Protein AF-A0A1J5SGR9-F1 (afdb_monomer)

Organism: NCBI:txid410659

Secondary structure (DSSP, 8-state):
-HHHHHHHHTSSS-HHHHHHHHHHHHTHHHHHHHHHH---THHHHHHHHHHHHHHHHTTT---HHHHHHHHHHHHTT--GGGT-TT--

InterPro domains:
  IPR002560 Transposase IS204/IS1001/IS1096/IS1165, DDE domain [PF01610] (2-69)

Mean predicted aligned error: 10.42 Å

Structure (mmCIF, N/CA/C/O backbone):
data_AF-A0A1J5SGR9-F1
#
_entry.id   AF-A0A1J5SGR9-F1
#
loop_
_atom_site.group_PDB
_atom_site.id
_atom_site.type_symbol
_atom_site.label_atom_id
_atom_site.label_alt_id
_atom_site.label_comp_id
_atom_site.label_asym_id
_atom_site.label_entity_id
_atom_site.label_seq_id
_atom_site.pdbx_PDB_ins_code
_atom_site.Cartn_x
_atom_site.Cartn_y
_atom_site.Cartn_z
_atom_site.occupancy
_atom_site.B_iso_or_equiv
_atom_site.auth_seq_id
_atom_site.auth_comp_id
_atom_site.auth_asym_id
_atom_site.auth_atom_id
_atom_site.pdbx_PDB_model_num
ATOM 1 N N . MET A 1 1 ? 4.862 -3.740 -25.529 1.00 76.56 1 MET A N 1
ATOM 2 C CA . MET A 1 1 ? 5.331 -2.355 -25.261 1.00 76.56 1 MET A CA 1
ATOM 3 C C . MET A 1 1 ? 6.078 -2.233 -23.933 1.00 76.56 1 MET A C 1
ATOM 5 O O . MET A 1 1 ? 7.221 -1.794 -23.962 1.00 76.56 1 MET A O 1
ATOM 9 N N . LEU A 1 2 ? 5.498 -2.666 -22.805 1.00 82.25 2 LEU A N 1
ATOM 10 C CA . LEU A 1 2 ? 6.110 -2.552 -21.468 1.00 82.25 2 LEU A CA 1
ATOM 11 C C . LEU A 1 2 ? 7.481 -3.245 -21.340 1.00 82.25 2 LEU A C 1
ATOM 13 O O . LEU A 1 2 ? 8.424 -2.678 -20.801 1.00 82.25 2 LEU A O 1
ATOM 17 N N . THR A 1 3 ? 7.616 -4.446 -21.906 1.00 83.75 3 THR A N 1
ATOM 18 C CA . THR A 1 3 ? 8.873 -5.216 -21.931 1.00 83.75 3 THR A CA 1
ATOM 19 C C . THR A 1 3 ? 9.973 -4.512 -22.722 1.00 83.75 3 THR A C 1
ATOM 21 O O . THR A 1 3 ? 11.104 -4.410 -22.257 1.00 83.75 3 THR A O 1
ATOM 24 N N . ARG A 1 4 ? 9.636 -3.958 -23.892 1.00 87.50 4 ARG A N 1
ATOM 25 C CA . ARG A 1 4 ? 10.562 -3.182 -24.732 1.00 87.50 4 ARG A CA 1
ATOM 26 C C . ARG A 1 4 ? 11.037 -1.912 -24.022 1.00 87.50 4 ARG A C 1
ATOM 28 O O . ARG A 1 4 ? 12.223 -1.600 -24.061 1.00 87.50 4 ARG A O 1
ATOM 35 N N . TRP A 1 5 ? 10.129 -1.211 -23.345 1.00 89.25 5 TRP A N 1
ATOM 36 C CA . TRP A 1 5 ? 10.474 -0.053 -22.522 1.00 89.25 5 TRP A CA 1
ATOM 37 C C . TRP A 1 5 ? 11.387 -0.443 -21.352 1.00 89.25 5 TRP A C 1
ATOM 39 O O . TRP A 1 5 ? 12.441 0.165 -21.189 1.00 89.25 5 TRP A O 1
ATOM 49 N N . ALA A 1 6 ? 11.061 -1.512 -20.616 1.00 87.25 6 ALA A N 1
ATOM 50 C CA . ALA A 1 6 ? 11.877 -1.989 -19.500 1.00 87.25 6 ALA A CA 1
ATOM 51 C C . ALA A 1 6 ? 13.307 -2.345 -19.944 1.00 87.25 6 ALA A C 1
ATOM 53 O O . ALA A 1 6 ? 14.258 -1.999 -19.254 1.00 87.25 6 ALA A O 1
ATOM 54 N N . THR A 1 7 ? 13.484 -2.954 -21.122 1.00 88.25 7 THR A N 1
ATOM 55 C CA . THR A 1 7 ? 14.814 -3.231 -21.696 1.00 88.25 7 THR A CA 1
ATOM 56 C C . THR A 1 7 ? 15.569 -1.956 -22.084 1.00 88.25 7 THR A C 1
ATOM 58 O O . THR A 1 7 ? 16.777 -1.866 -21.870 1.00 88.25 7 THR A O 1
ATOM 61 N N . ASN A 1 8 ? 14.882 -0.947 -22.624 1.00 87.88 8 ASN A N 1
A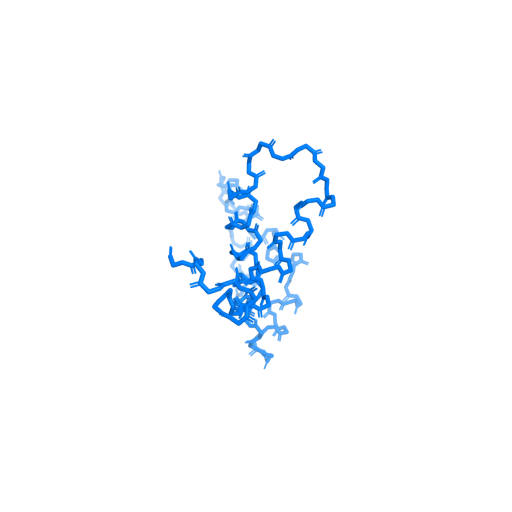TOM 62 C CA . ASN A 1 8 ? 15.508 0.324 -23.001 1.00 87.88 8 ASN A CA 1
ATOM 63 C C . ASN A 1 8 ? 15.948 1.141 -21.778 1.00 87.88 8 ASN A C 1
ATOM 65 O O . ASN A 1 8 ? 17.014 1.748 -21.804 1.00 87.88 8 ASN A O 1
ATOM 69 N N . VAL A 1 9 ? 15.173 1.102 -20.691 1.00 88.94 9 VAL A N 1
ATOM 70 C CA . VAL A 1 9 ? 15.458 1.792 -19.421 1.00 88.94 9 VAL A CA 1
ATOM 71 C C . VAL A 1 9 ? 16.661 1.203 -18.673 1.00 88.94 9 VAL A C 1
ATOM 73 O O . VAL A 1 9 ? 17.268 1.878 -17.847 1.00 88.94 9 VAL A O 1
ATOM 76 N N . MET A 1 10 ? 17.077 -0.022 -18.999 1.00 88.19 10 MET A N 1
ATOM 77 C CA . MET A 1 10 ? 18.291 -0.613 -18.426 1.00 88.19 10 MET A CA 1
ATOM 78 C C . MET A 1 10 ? 19.590 0.000 -18.971 1.00 88.19 10 MET A C 1
ATOM 80 O O . MET A 1 10 ? 20.640 -0.197 -18.361 1.00 88.19 10 MET A O 1
ATOM 84 N N . ARG A 1 11 ? 19.538 0.733 -20.095 1.00 86.06 11 ARG A N 1
ATOM 85 C CA . ARG A 1 11 ? 20.724 1.291 -20.772 1.00 86.06 11 ARG A CA 1
ATOM 86 C C . ARG A 1 11 ? 21.261 2.578 -20.116 1.00 86.06 11 ARG A C 1
ATOM 88 O O . ARG A 1 11 ? 22.472 2.663 -19.932 1.00 86.06 11 ARG A O 1
ATOM 95 N N . PRO A 1 12 ? 20.430 3.571 -19.737 1.00 88.06 12 PRO A N 1
ATOM 96 C CA . PRO A 1 12 ? 20.899 4.784 -19.063 1.00 88.06 12 PRO A CA 1
ATOM 97 C C . PRO A 1 12 ? 21.346 4.517 -17.620 1.00 88.06 12 PRO A C 1
ATOM 99 O O . PRO A 1 12 ? 20.862 3.595 -16.966 1.00 88.06 12 PRO A O 1
ATOM 102 N N . LYS A 1 13 ? 22.220 5.365 -17.068 1.00 84.25 13 LYS A N 1
ATOM 103 C CA . LYS A 1 13 ? 22.742 5.246 -15.690 1.00 84.25 13 LYS A CA 1
ATOM 104 C C . LYS A 1 13 ? 21.803 5.862 -14.636 1.00 84.25 13 LYS A C 1
ATOM 106 O O . LYS A 1 13 ? 22.247 6.534 -13.715 1.00 84.25 13 LYS A O 1
ATOM 111 N N . VAL A 1 14 ? 20.496 5.642 -14.788 1.00 90.38 14 VAL A N 1
ATOM 112 C CA . VAL A 1 14 ? 19.464 6.141 -13.867 1.00 90.38 14 VAL A CA 1
ATOM 113 C C . VAL A 1 14 ? 18.943 4.978 -13.028 1.00 90.38 14 VAL A C 1
ATOM 115 O O . VAL A 1 14 ? 17.964 4.320 -13.379 1.00 90.38 14 VAL A O 1
ATOM 118 N N . GLU A 1 15 ? 19.625 4.698 -11.919 1.00 88.12 15 GLU A N 1
ATOM 119 C CA . GLU A 1 15 ? 19.296 3.576 -11.026 1.00 88.12 15 GLU A CA 1
ATOM 120 C C . GLU A 1 15 ? 17.840 3.563 -10.521 1.00 88.12 15 GLU A C 1
ATOM 122 O O . GLU A 1 15 ? 17.232 2.487 -10.542 1.00 88.12 15 GLU A O 1
ATOM 127 N N . PRO A 1 16 ? 17.208 4.709 -10.181 1.00 91.50 16 PRO A N 1
ATOM 128 C CA . PRO A 1 16 ? 15.791 4.725 -9.811 1.00 91.50 16 PRO A CA 1
ATOM 129 C C . PRO A 1 16 ? 14.878 4.150 -10.903 1.00 91.50 16 PRO A C 1
ATOM 131 O O . PRO A 1 16 ? 13.975 3.364 -10.625 1.00 91.50 16 PRO A O 1
ATOM 134 N N . MET A 1 17 ? 15.145 4.473 -12.171 1.00 91.38 17 MET A N 1
ATOM 135 C CA . MET A 1 17 ? 14.351 3.976 -13.298 1.00 91.38 17 MET A CA 1
ATOM 136 C C . MET A 1 17 ? 14.600 2.486 -13.562 1.00 91.38 17 MET A C 1
ATOM 138 O O . MET A 1 17 ? 13.667 1.758 -13.907 1.00 91.38 17 MET A O 1
ATOM 142 N N . LYS A 1 18 ? 15.825 1.994 -13.340 1.00 92.12 18 LYS A N 1
ATOM 143 C CA . LYS A 1 18 ? 16.126 0.556 -13.430 1.00 92.12 18 LYS A CA 1
ATOM 144 C C . LYS A 1 18 ? 15.400 -0.251 -12.359 1.00 92.12 18 LYS A C 1
ATOM 146 O O . LYS A 1 18 ? 14.942 -1.355 -12.649 1.00 92.12 18 LYS A O 1
ATOM 151 N N . ALA A 1 19 ? 15.272 0.280 -11.143 1.00 91.75 19 ALA A N 1
ATOM 152 C CA . ALA A 1 19 ? 14.511 -0.367 -10.077 1.00 91.75 19 ALA A CA 1
ATOM 153 C C . ALA A 1 19 ? 13.034 -0.540 -10.472 1.00 91.75 19 ALA A C 1
ATOM 155 O O . ALA A 1 19 ? 12.490 -1.638 -10.356 1.00 91.75 19 ALA A O 1
ATOM 156 N N . VAL A 1 20 ? 12.422 0.500 -11.047 1.00 90.25 20 VAL A N 1
ATOM 157 C CA . VAL A 1 20 ? 11.047 0.441 -11.574 1.00 90.25 20 VAL A CA 1
ATOM 158 C C . VAL A 1 20 ? 10.929 -0.571 -12.719 1.00 90.25 20 VAL A C 1
ATOM 160 O O . VAL A 1 20 ? 10.010 -1.388 -12.732 1.00 90.25 20 VAL A O 1
ATOM 163 N N . ALA A 1 21 ? 11.884 -0.590 -13.654 1.00 90.62 21 ALA A N 1
ATOM 164 C CA . ALA A 1 21 ? 11.894 -1.562 -14.747 1.00 90.62 21 ALA A CA 1
ATOM 165 C C . ALA A 1 21 ? 12.002 -3.015 -14.244 1.00 90.62 21 ALA A C 1
ATOM 167 O O . ALA A 1 21 ? 11.337 -3.903 -14.779 1.00 90.62 21 ALA A O 1
ATOM 168 N N . LYS A 1 22 ? 12.800 -3.265 -13.197 1.00 90.81 22 LYS A N 1
ATOM 169 C CA . LYS A 1 22 ? 12.898 -4.581 -12.543 1.00 90.81 22 LYS A CA 1
ATOM 170 C C . LYS A 1 22 ? 11.590 -4.970 -11.850 1.00 90.81 22 LYS A C 1
ATOM 172 O O . LYS A 1 22 ? 11.134 -6.090 -12.058 1.00 90.81 22 LYS A O 1
ATOM 177 N N . LEU A 1 23 ? 10.968 -4.048 -11.111 1.00 91.56 23 LEU A N 1
ATOM 178 C CA . LEU A 1 23 ? 9.678 -4.261 -10.442 1.00 91.56 23 LEU A CA 1
ATOM 179 C C . LEU A 1 23 ? 8.577 -4.648 -11.441 1.00 91.56 23 LEU A C 1
ATOM 181 O O . LEU A 1 23 ? 7.815 -5.585 -11.213 1.00 91.56 23 LEU A O 1
ATOM 185 N N . ILE A 1 24 ? 8.520 -3.941 -12.570 1.00 90.19 24 ILE A N 1
ATOM 186 C CA 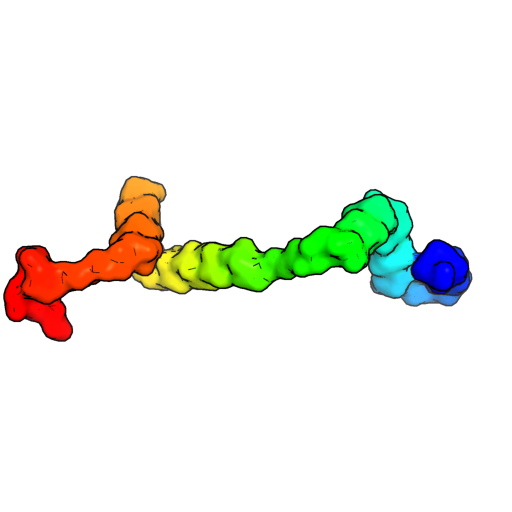. ILE A 1 24 ? 7.557 -4.208 -13.640 1.00 90.19 24 ILE A CA 1
ATOM 187 C C . ILE A 1 24 ? 7.804 -5.581 -14.271 1.00 90.19 24 ILE A C 1
ATOM 189 O O . ILE A 1 24 ? 6.850 -6.298 -14.558 1.00 90.19 24 ILE A O 1
ATOM 193 N N . ARG A 1 25 ? 9.069 -5.973 -14.480 1.00 88.00 25 ARG A N 1
ATOM 194 C CA . ARG A 1 25 ? 9.401 -7.304 -15.014 1.00 88.00 25 ARG A CA 1
ATOM 195 C C . ARG A 1 25 ? 9.039 -8.423 -14.037 1.00 88.00 25 ARG A C 1
ATOM 197 O O . ARG A 1 25 ? 8.575 -9.457 -14.501 1.00 88.00 25 ARG A O 1
ATOM 204 N N . SER A 1 26 ? 9.216 -8.226 -12.729 1.00 91.25 26 SER A N 1
ATOM 205 C CA . SER A 1 26 ? 8.894 -9.251 -11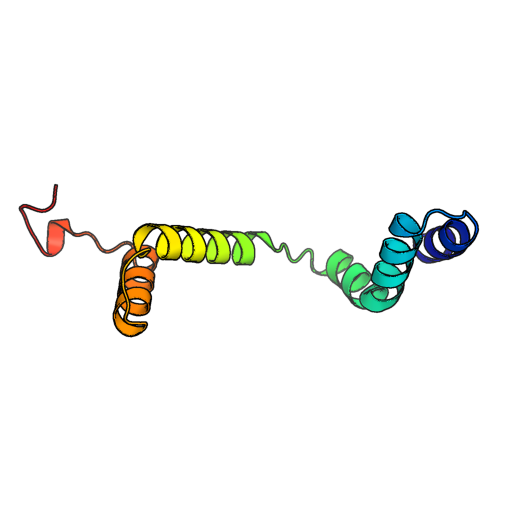.727 1.00 91.25 26 SER A CA 1
ATOM 206 C C . SER A 1 26 ? 7.394 -9.414 -11.463 1.00 91.25 26 SER A C 1
ATOM 208 O O . SER A 1 26 ? 6.983 -10.483 -11.033 1.00 91.25 26 SER A O 1
ATOM 210 N N . HIS A 1 27 ? 6.571 -8.399 -11.752 1.00 89.50 27 HIS A N 1
ATOM 211 C CA . HIS A 1 27 ? 5.115 -8.428 -11.526 1.00 89.50 27 HIS A CA 1
ATOM 212 C C . HIS A 1 27 ? 4.293 -8.320 -12.819 1.00 89.50 27 HIS A C 1
ATOM 214 O O . HIS A 1 27 ? 3.114 -7.960 -12.786 1.00 89.50 27 HIS A O 1
ATOM 220 N N . LEU A 1 28 ? 4.899 -8.616 -13.972 1.00 86.69 28 LEU A N 1
ATOM 221 C CA . LEU A 1 28 ? 4.274 -8.410 -15.279 1.00 86.69 28 LEU A CA 1
ATOM 222 C C . LEU A 1 28 ? 2.955 -9.184 -15.424 1.00 86.69 28 LEU A C 1
ATOM 224 O O . LEU A 1 28 ? 1.987 -8.647 -15.960 1.00 86.69 28 LEU A O 1
ATOM 228 N N . GLU A 1 29 ? 2.896 -10.407 -14.897 1.00 84.56 29 GLU A N 1
ATOM 229 C CA . GLU A 1 29 ? 1.687 -11.239 -14.904 1.00 84.56 29 GLU A CA 1
ATOM 230 C C . GLU A 1 29 ? 0.533 -10.581 -14.138 1.00 84.56 29 GLU A C 1
ATOM 232 O O . GLU A 1 29 ? -0.591 -10.524 -14.637 1.00 84.56 29 GLU A O 1
ATOM 237 N N . GLY A 1 30 ? 0.816 -9.994 -12.970 1.00 83.44 30 GLY A N 1
ATOM 238 C CA . GLY A 1 30 ? -0.176 -9.266 -12.176 1.00 83.44 30 GLY A CA 1
ATOM 239 C C . GLY A 1 30 ? -0.706 -8.018 -12.887 1.00 83.44 30 GLY A C 1
ATOM 240 O O . GLY A 1 30 ? -1.906 -7.749 -12.853 1.00 83.44 30 GLY A O 1
ATOM 241 N N . ILE A 1 31 ? 0.162 -7.289 -13.597 1.00 84.88 31 ILE A N 1
ATOM 242 C CA . ILE A 1 31 ? -0.216 -6.104 -14.388 1.00 84.88 31 ILE A CA 1
ATOM 243 C C . ILE A 1 31 ? -1.133 -6.497 -15.560 1.00 84.88 31 ILE A C 1
ATOM 245 O O . ILE A 1 31 ? -2.132 -5.826 -15.838 1.00 84.88 31 ILE A O 1
ATOM 249 N N . VAL A 1 32 ? -0.832 -7.606 -16.241 1.00 84.00 32 VAL A N 1
ATOM 250 C CA . VAL A 1 32 ? -1.672 -8.114 -17.337 1.00 84.00 32 VAL A CA 1
ATOM 251 C C . VAL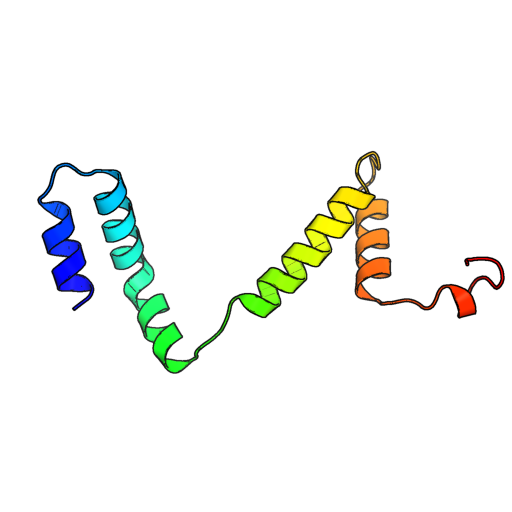 A 1 32 ? -3.021 -8.603 -16.802 1.00 84.00 32 VAL A C 1
ATOM 253 O O . VAL A 1 32 ? -4.060 -8.231 -17.348 1.00 84.00 32 VAL A O 1
ATOM 256 N N . ALA A 1 33 ? -3.031 -9.346 -15.692 1.00 82.75 33 ALA A N 1
ATOM 257 C CA . ALA A 1 33 ? -4.258 -9.814 -15.048 1.00 82.75 33 ALA A CA 1
ATOM 258 C C . ALA A 1 33 ? -5.156 -8.655 -14.572 1.00 82.75 33 ALA A C 1
ATOM 260 O O . ALA A 1 33 ? -6.381 -8.709 -14.717 1.00 82.75 33 ALA A O 1
ATOM 261 N N . TRP A 1 34 ? -4.560 -7.572 -14.064 1.00 80.94 34 TRP A N 1
ATOM 262 C CA . TRP A 1 34 ? -5.288 -6.360 -13.685 1.00 80.94 34 TRP A CA 1
ATOM 263 C C . TRP A 1 34 ? -6.024 -5.723 -14.867 1.00 80.94 34 TRP A C 1
ATOM 265 O O . TRP A 1 34 ? -7.147 -5.255 -14.704 1.00 80.94 34 TRP A O 1
ATOM 275 N N . THR A 1 35 ? -5.448 -5.768 -16.071 1.00 78.94 35 THR A N 1
ATOM 276 C CA . THR A 1 35 ? -6.077 -5.193 -17.274 1.00 78.94 35 THR A CA 1
ATOM 277 C C . THR A 1 35 ? -7.439 -5.835 -17.572 1.00 78.94 35 THR A C 1
ATOM 279 O O . THR A 1 35 ? -8.354 -5.161 -18.041 1.00 78.94 35 THR A O 1
ATOM 282 N N . GLN A 1 36 ? -7.595 -7.122 -17.250 1.00 79.75 36 GLN A N 1
ATOM 283 C CA . GLN A 1 36 ? -8.838 -7.869 -17.445 1.00 79.75 36 GLN A CA 1
ATOM 284 C C . GLN A 1 36 ? -9.800 -7.722 -16.264 1.00 79.75 36 GLN A C 1
ATOM 286 O O . GLN A 1 36 ? -10.997 -7.531 -16.458 1.00 79.75 36 GLN A O 1
ATOM 291 N N . ARG A 1 37 ? -9.285 -7.809 -15.031 1.00 78.88 37 ARG A N 1
ATOM 292 C CA . ARG A 1 37 ? -10.121 -7.824 -13.821 1.00 78.88 37 ARG A CA 1
ATOM 293 C C . ARG A 1 37 ? -10.477 -6.431 -13.301 1.00 78.88 37 ARG A C 1
ATOM 295 O O . ARG A 1 37 ? -11.402 -6.312 -12.506 1.00 78.88 37 ARG A O 1
ATOM 302 N N . ARG A 1 38 ? -9.722 -5.399 -13.700 1.00 75.50 38 ARG A N 1
ATOM 303 C CA . ARG A 1 38 ? -9.816 -4.002 -13.228 1.00 75.50 38 ARG A CA 1
ATOM 304 C C . ARG A 1 38 ? -9.968 -3.877 -11.707 1.00 75.50 38 ARG A C 1
ATOM 306 O O . ARG A 1 38 ? -10.623 -2.961 -11.219 1.00 75.50 38 ARG A O 1
ATOM 313 N N . GLN A 1 39 ? -9.374 -4.800 -10.949 1.00 74.00 39 GLN A N 1
ATOM 314 C CA . GLN A 1 39 ? -9.469 -4.787 -9.492 1.00 74.00 39 GLN A CA 1
ATOM 315 C C . GLN A 1 39 ? -8.734 -3.560 -8.964 1.00 74.00 39 GLN A C 1
ATOM 317 O O . GLN A 1 39 ? -7.530 -3.410 -9.156 1.00 74.00 39 GLN A O 1
ATOM 322 N N . THR A 1 40 ? -9.466 -2.649 -8.337 1.00 76.44 40 THR A N 1
ATOM 323 C CA . THR A 1 40 ? -8.888 -1.436 -7.770 1.00 76.44 40 THR A CA 1
ATOM 324 C C . THR A 1 40 ? -8.465 -1.698 -6.331 1.00 76.44 40 THR A C 1
ATOM 326 O O . THR A 1 40 ? -9.154 -2.381 -5.573 1.00 76.44 40 THR A O 1
ATOM 329 N N . ASN A 1 41 ? -7.348 -1.101 -5.921 1.00 82.06 41 ASN A N 1
ATOM 330 C CA . ASN A 1 41 ? -6.949 -1.094 -4.514 1.00 82.06 41 ASN A CA 1
ATOM 331 C C . ASN A 1 41 ? -7.824 -0.165 -3.657 1.00 82.06 41 ASN A C 1
ATOM 333 O O . ASN A 1 41 ? -7.639 -0.130 -2.449 1.00 82.06 41 ASN A O 1
ATOM 337 N N . GLY A 1 42 ? -8.804 0.542 -4.234 1.00 82.50 42 GLY A N 1
ATOM 338 C CA . GLY A 1 42 ? -9.595 1.557 -3.531 1.00 82.50 42 GLY A CA 1
ATOM 339 C C . GLY A 1 42 ? -10.337 1.031 -2.298 1.00 82.50 42 GLY A C 1
ATOM 340 O O . GLY A 1 42 ? -10.377 1.705 -1.273 1.00 82.50 42 GLY A O 1
ATOM 341 N N . PHE A 1 43 ? -10.864 -0.197 -2.342 1.00 80.38 43 PHE A N 1
ATOM 342 C CA . PHE A 1 43 ? -11.474 -0.813 -1.156 1.00 80.38 43 PHE A CA 1
ATOM 343 C C . PHE A 1 43 ? -10.437 -1.091 -0.057 1.00 80.38 43 PHE A C 1
ATOM 345 O O . PHE A 1 43 ? -10.658 -0.766 1.108 1.00 80.38 43 PHE A O 1
ATOM 352 N N . LEU A 1 44 ? -9.280 -1.647 -0.426 1.00 84.50 44 LEU A N 1
ATOM 353 C CA . LEU A 1 44 ? -8.187 -1.921 0.511 1.00 84.50 44 LEU A CA 1
ATOM 354 C C . LEU A 1 44 ? -7.593 -0.627 1.085 1.00 84.50 44 LEU A C 1
ATOM 356 O O . LEU A 1 44 ? -7.250 -0.579 2.263 1.00 84.50 44 LEU A O 1
ATOM 360 N N . GLU A 1 45 ? -7.519 0.436 0.287 1.00 87.38 45 GLU A N 1
ATOM 361 C CA . GLU A 1 45 ? -7.105 1.772 0.719 1.00 87.38 45 GLU A CA 1
ATOM 362 C C . GLU A 1 45 ? -8.113 2.395 1.684 1.00 87.38 45 GLU A C 1
ATOM 364 O O . GLU A 1 45 ? -7.701 2.953 2.699 1.00 87.38 45 GLU A O 1
ATOM 369 N N . ALA A 1 46 ? -9.418 2.243 1.438 1.00 84.81 46 ALA A N 1
ATOM 370 C CA . ALA A 1 46 ? -10.456 2.690 2.365 1.00 84.81 46 ALA A CA 1
ATOM 371 C C . ALA A 1 46 ? -10.346 1.972 3.723 1.00 84.81 46 ALA A C 1
ATOM 373 O O . ALA A 1 46 ? -10.395 2.614 4.776 1.00 84.81 46 ALA A O 1
ATOM 374 N N . VAL A 1 47 ? -10.118 0.654 3.712 1.00 85.75 47 VAL A N 1
ATOM 375 C CA . VAL A 1 47 ? -9.877 -0.136 4.932 1.00 85.75 47 VAL A CA 1
ATOM 376 C C . VAL A 1 47 ? -8.590 0.306 5.635 1.00 85.75 47 VAL A C 1
ATOM 378 O O . VAL A 1 47 ? -8.578 0.489 6.853 1.00 85.75 47 VAL A O 1
ATOM 381 N N . ASN A 1 48 ? -7.509 0.534 4.887 1.00 87.75 48 ASN A N 1
ATOM 382 C CA . ASN A 1 48 ? -6.248 1.016 5.447 1.00 87.75 48 ASN A CA 1
ATOM 383 C C . ASN A 1 48 ? -6.398 2.423 6.054 1.00 87.75 48 ASN A C 1
ATOM 385 O O . ASN A 1 48 ? -5.870 2.690 7.131 1.00 87.75 48 ASN A O 1
ATOM 389 N N . GLY A 1 49 ? -7.172 3.305 5.418 1.00 87.44 49 GLY A N 1
ATOM 390 C CA . GLY A 1 49 ? -7.511 4.628 5.940 1.00 87.44 49 GLY A CA 1
ATOM 391 C C . GLY A 1 49 ? -8.271 4.553 7.265 1.00 87.44 49 GLY A C 1
ATOM 392 O O . GLY A 1 49 ? -7.906 5.240 8.219 1.00 87.44 49 GLY A O 1
ATOM 393 N N . LEU A 1 50 ? -9.261 3.659 7.369 1.00 85.81 50 LEU A N 1
ATOM 394 C CA . LEU A 1 50 ? -9.992 3.409 8.616 1.00 85.81 50 LEU A CA 1
ATOM 395 C C . LEU A 1 50 ? -9.064 2.907 9.731 1.00 85.81 50 LEU A C 1
ATOM 397 O O . LEU A 1 50 ? -9.129 3.379 10.870 1.00 85.81 50 LEU A O 1
ATOM 401 N N . PHE A 1 51 ? -8.164 1.980 9.404 1.00 84.50 51 PHE A N 1
ATOM 402 C CA . PHE A 1 51 ? -7.189 1.462 10.358 1.00 84.50 51 PHE A CA 1
ATOM 403 C C . PHE A 1 51 ? -6.209 2.547 10.823 1.00 84.50 51 PHE A C 1
ATOM 405 O O . PHE A 1 51 ? -5.944 2.672 12.018 1.00 84.50 51 PHE A O 1
ATOM 412 N N . GLN A 1 52 ? -5.707 3.380 9.909 1.00 86.38 52 GLN A N 1
ATOM 413 C CA . GLN A 1 52 ? -4.815 4.488 10.253 1.00 86.38 52 GLN A CA 1
ATOM 414 C C . GLN A 1 52 ? -5.511 5.563 11.092 1.00 86.38 52 GLN A C 1
ATOM 416 O O . GLN A 1 52 ? -4.928 6.034 12.070 1.00 86.38 52 GLN A O 1
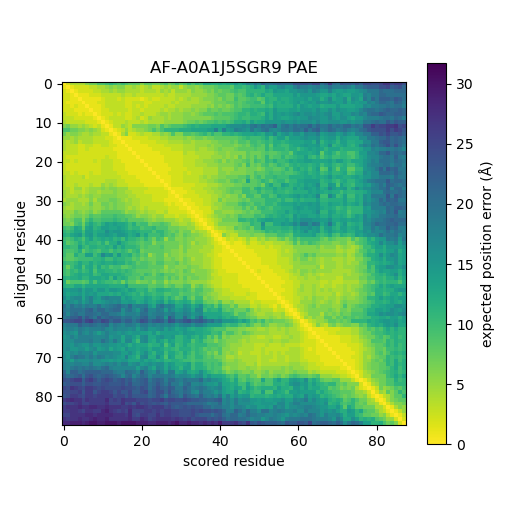ATOM 421 N N . ALA A 1 53 ? -6.757 5.915 10.763 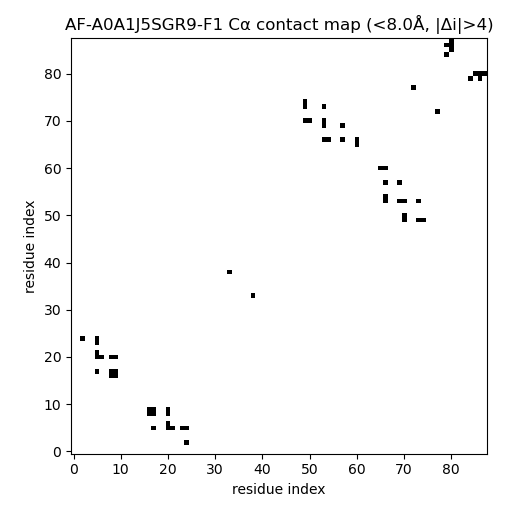1.00 85.88 53 ALA A N 1
ATOM 422 C CA . ALA A 1 53 ? -7.571 6.828 11.562 1.00 85.88 53 ALA A CA 1
ATOM 423 C C . ALA A 1 53 ? -7.770 6.283 12.982 1.00 85.88 53 ALA A C 1
ATOM 425 O O . ALA A 1 53 ? -7.546 6.993 13.963 1.00 85.88 53 ALA A O 1
ATOM 426 N N . THR A 1 54 ? -8.079 4.990 13.095 1.00 83.06 54 THR A N 1
ATOM 427 C CA . THR A 1 54 ? -8.193 4.313 14.388 1.00 83.06 54 THR A CA 1
ATOM 428 C C . THR A 1 54 ? -6.883 4.365 15.163 1.00 83.06 54 THR A C 1
ATOM 430 O O . THR A 1 54 ? -6.861 4.811 16.305 1.00 83.06 54 THR A O 1
ATOM 433 N N . LYS A 1 55 ? -5.770 3.982 14.529 1.00 84.19 55 LYS A N 1
ATOM 434 C CA . LYS A 1 55 ? -4.441 4.002 15.144 1.00 84.19 55 LYS A CA 1
ATOM 435 C C . LYS A 1 55 ? -4.072 5.396 15.646 1.00 84.19 55 LYS A C 1
ATOM 437 O O . LYS A 1 55 ? -3.451 5.507 16.697 1.00 84.19 55 LYS A O 1
ATOM 442 N N . ARG A 1 56 ? -4.437 6.454 14.908 1.00 83.81 56 ARG A N 1
ATOM 443 C CA . ARG A 1 56 ? -4.228 7.851 15.319 1.00 83.81 56 ARG A CA 1
ATOM 444 C C . ARG A 1 56 ? -5.046 8.197 16.562 1.00 83.81 56 ARG A C 1
ATOM 446 O O . ARG A 1 56 ? -4.477 8.770 17.485 1.00 83.81 56 ARG A O 1
ATOM 453 N N . ASN A 1 57 ? -6.319 7.805 16.599 1.00 78.31 57 ASN A N 1
ATOM 454 C CA . ASN A 1 57 ? -7.205 8.011 17.748 1.00 78.31 57 ASN A CA 1
ATOM 455 C C . ASN A 1 57 ? -6.761 7.216 18.981 1.00 78.31 57 ASN A C 1
ATOM 457 O O . ASN A 1 57 ? -6.958 7.665 20.103 1.00 78.31 57 ASN A O 1
ATOM 461 N N . THR A 1 58 ? -6.123 6.061 18.782 1.00 79.19 58 THR A N 1
ATOM 462 C CA . THR A 1 58 ? -5.623 5.218 19.871 1.00 79.19 58 THR A CA 1
ATOM 463 C C . THR A 1 58 ? -4.137 5.424 20.188 1.00 79.19 58 THR A C 1
ATOM 465 O O . THR A 1 58 ? -3.523 4.567 20.832 1.00 79.19 58 THR A O 1
ATOM 468 N N . ARG A 1 59 ? -3.503 6.521 19.752 1.00 76.31 59 ARG A N 1
ATOM 469 C CA . ARG A 1 59 ? -2.128 6.829 20.188 1.00 76.31 59 ARG A CA 1
ATOM 470 C C . ARG A 1 59 ? -2.132 7.081 21.699 1.00 76.31 59 ARG A C 1
ATOM 472 O O . ARG A 1 59 ? -2.778 8.012 22.156 1.00 76.31 59 ARG A O 1
ATOM 479 N N . GLY A 1 60 ? -1.414 6.245 22.452 1.00 76.38 60 GLY A N 1
ATOM 480 C CA . GLY A 1 60 ? -1.354 6.290 23.921 1.00 76.38 60 GLY A CA 1
ATOM 481 C C . GLY A 1 60 ? -2.007 5.093 24.619 1.00 76.38 60 GLY A C 1
ATOM 482 O O . GLY A 1 60 ? -1.767 4.875 25.802 1.00 76.38 60 GLY A O 1
ATOM 483 N N . TYR A 1 61 ? -2.765 4.264 23.896 1.00 78.25 61 TYR A N 1
ATOM 484 C CA . TYR A 1 61 ? -3.293 3.015 24.445 1.00 78.25 61 TYR A CA 1
ATOM 485 C C . TYR A 1 61 ? -2.226 1.917 24.364 1.00 78.25 61 TYR A C 1
ATOM 487 O O . TYR A 1 61 ? -1.755 1.577 23.281 1.00 78.25 61 TYR A O 1
ATOM 495 N N . GLY A 1 62 ? -1.843 1.356 25.514 1.00 74.25 62 GLY A N 1
ATOM 496 C CA . GLY A 1 62 ? -0.802 0.323 25.601 1.00 74.25 62 GLY A CA 1
ATOM 497 C C . GLY A 1 62 ? -1.274 -1.099 25.279 1.00 74.25 62 GLY A C 1
ATOM 498 O O . GLY A 1 62 ? -0.448 -1.982 25.073 1.00 74.25 62 GLY A O 1
ATOM 499 N N . SER A 1 63 ? -2.590 -1.340 25.223 1.00 83.12 63 SER A N 1
ATOM 500 C CA . SER A 1 63 ? -3.156 -2.678 25.014 1.00 83.12 63 SER A CA 1
ATOM 501 C C . SER A 1 63 ? -3.711 -2.863 23.604 1.00 83.12 63 SER A 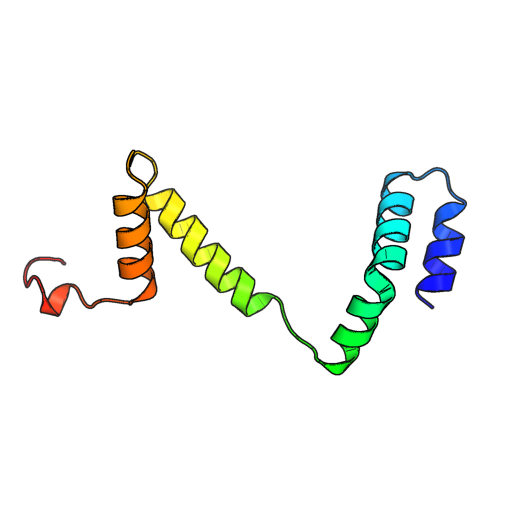C 1
ATOM 503 O O . SER A 1 63 ? -4.559 -2.097 23.138 1.00 83.12 63 SER A O 1
ATOM 505 N N . PHE A 1 64 ? -3.296 -3.951 22.951 1.00 81.81 64 PHE A N 1
ATOM 506 C CA . PHE A 1 64 ? -3.833 -4.373 21.656 1.00 81.81 64 PHE A CA 1
ATOM 507 C C . PHE A 1 64 ? -5.342 -4.652 21.710 1.00 81.81 64 PHE A C 1
ATOM 509 O O . PHE A 1 64 ? -6.055 -4.367 20.749 1.00 81.81 64 PHE A O 1
ATOM 516 N N . SER A 1 65 ? -5.840 -5.152 22.847 1.00 83.00 65 SER A N 1
ATOM 517 C CA . SER A 1 65 ? -7.273 -5.386 23.058 1.00 83.00 65 SER A CA 1
ATOM 518 C C . SER A 1 65 ? -8.071 -4.090 22.892 1.00 83.00 65 SER A C 1
ATOM 520 O O . SER A 1 65 ? -9.071 -4.059 22.178 1.00 83.00 65 SER A O 1
ATOM 522 N N . THR A 1 66 ? -7.568 -2.981 23.444 1.00 80.94 66 THR A N 1
ATOM 523 C CA . THR A 1 66 ? -8.220 -1.673 23.327 1.00 80.94 66 THR A CA 1
ATOM 524 C C . THR A 1 66 ? -8.218 -1.161 21.891 1.00 80.94 66 THR A C 1
ATOM 526 O O . THR A 1 66 ? -9.249 -0.704 21.406 1.00 80.94 66 THR A O 1
ATOM 529 N N . ILE A 1 67 ? -7.100 -1.300 21.172 1.00 80.81 67 ILE A N 1
ATOM 530 C CA . ILE A 1 67 ? -7.010 -0.901 19.759 1.00 80.81 67 ILE A CA 1
ATOM 531 C C . ILE A 1 67 ? -8.008 -1.703 18.914 1.00 80.81 67 ILE A C 1
ATOM 533 O O . ILE A 1 67 ? -8.738 -1.126 18.111 1.00 80.81 67 ILE A O 1
ATOM 537 N N . ARG A 1 68 ? -8.092 -3.021 19.133 1.00 83.44 68 ARG A N 1
ATOM 538 C CA . ARG A 1 68 ? -9.039 -3.906 18.443 1.00 83.44 68 ARG A CA 1
ATOM 539 C C . ARG A 1 68 ? -10.484 -3.460 18.659 1.00 83.44 68 ARG A C 1
ATOM 541 O O . ARG A 1 68 ? -11.234 -3.358 17.692 1.00 83.44 68 ARG A O 1
ATOM 548 N N . THR A 1 69 ? -10.858 -3.157 19.900 1.00 84.19 69 THR A N 1
ATOM 549 C CA . THR A 1 69 ? -12.202 -2.673 20.234 1.00 84.19 69 THR A CA 1
ATOM 550 C C . THR A 1 69 ? -12.518 -1.361 19.522 1.00 84.19 69 THR A C 1
ATOM 552 O O . THR A 1 69 ? -13.578 -1.245 18.917 1.00 84.19 69 THR A O 1
ATOM 555 N N . VAL A 1 70 ? -11.591 -0.398 19.504 1.00 80.31 70 VAL A N 1
ATOM 556 C CA . VAL A 1 70 ? -11.809 0.887 18.817 1.00 80.31 70 VAL A CA 1
ATOM 557 C C . VAL A 1 70 ? -11.940 0.705 17.300 1.00 80.31 70 VAL A C 1
ATOM 559 O O . VAL A 1 70 ? -12.784 1.360 16.690 1.00 80.31 70 VAL A O 1
ATOM 562 N N . VAL A 1 71 ? -11.192 -0.225 16.689 1.00 82.62 71 VAL A N 1
ATOM 563 C CA . VAL A 1 71 ? -11.358 -0.562 15.259 1.00 82.62 71 VAL A CA 1
ATOM 564 C C . VAL A 1 71 ? -12.765 -1.097 14.996 1.00 82.62 71 VAL A C 1
ATOM 566 O O . VAL A 1 71 ? -13.413 -0.651 14.052 1.00 82.62 71 VAL A O 1
ATOM 569 N N . PHE A 1 72 ? -13.268 -2.009 15.835 1.00 83.06 72 PHE A N 1
ATOM 570 C CA . PHE A 1 72 ? -14.631 -2.532 15.694 1.00 83.06 72 PHE A CA 1
ATOM 571 C C . PHE A 1 72 ? -15.702 -1.458 15.905 1.00 83.06 72 PHE A C 1
ATOM 573 O O . PHE A 1 72 ? -16.680 -1.428 15.161 1.00 83.06 72 PHE A O 1
ATOM 580 N N . LEU A 1 73 ? -15.505 -0.549 16.863 1.00 79.75 73 LEU A N 1
ATOM 581 C CA . LEU A 1 73 ? -16.422 0.567 17.106 1.00 79.75 73 LEU A CA 1
ATOM 582 C C . LEU A 1 73 ? -16.488 1.525 15.903 1.00 79.75 73 LEU A C 1
ATOM 584 O O . LEU A 1 73 ? -17.580 1.911 15.488 1.00 79.75 73 LEU A O 1
ATOM 588 N N . LEU A 1 74 ? -15.339 1.865 15.308 1.00 76.75 74 LEU A N 1
ATOM 589 C CA . LEU A 1 74 ? -15.259 2.752 14.141 1.00 76.75 74 LEU A CA 1
ATOM 590 C C . LEU A 1 74 ? -15.775 2.084 12.858 1.00 76.75 74 LEU A C 1
ATOM 592 O O . LEU A 1 74 ? -16.475 2.723 12.073 1.00 76.75 74 LEU A O 1
ATOM 596 N N . ALA A 1 75 ? -15.472 0.801 12.648 1.00 77.81 75 ALA A N 1
ATOM 597 C CA . ALA A 1 75 ? -15.950 0.042 11.492 1.00 77.81 75 ALA A CA 1
ATOM 598 C C . ALA A 1 75 ? -17.457 -0.248 11.559 1.00 77.81 75 ALA A C 1
ATOM 600 O O . ALA A 1 75 ? -18.136 -0.244 10.534 1.00 77.81 75 ALA A O 1
ATOM 601 N N . GLY A 1 76 ? -17.984 -0.485 12.763 1.00 75.94 76 GLY A N 1
ATOM 602 C CA . GLY A 1 76 ? -19.374 -0.870 12.984 1.00 75.94 76 GLY A CA 1
ATOM 603 C C . GLY A 1 76 ? -20.390 0.269 12.876 1.00 75.94 76 GLY A C 1
ATOM 604 O O . GLY A 1 76 ? -21.583 -0.021 12.924 1.00 75.94 76 GLY A O 1
ATOM 605 N N . LYS A 1 77 ? -19.955 1.540 12.751 1.00 66.31 77 LYS A N 1
ATOM 606 C CA . LYS A 1 77 ? -20.830 2.737 12.763 1.00 66.31 77 LYS A CA 1
ATOM 607 C C . LYS A 1 77 ? -21.917 2.646 13.846 1.00 66.31 77 LYS A C 1
ATOM 609 O O . LYS A 1 77 ? -23.104 2.848 13.588 1.00 66.31 77 LYS A O 1
ATOM 614 N N . LEU A 1 78 ? -21.518 2.270 15.059 1.00 66.19 78 LEU A N 1
ATOM 615 C CA . LEU A 1 78 ? -22.467 2.082 16.150 1.00 66.19 78 LEU A CA 1
ATOM 616 C C . LEU A 1 78 ? -23.074 3.432 16.541 1.00 66.19 78 LEU A C 1
ATOM 618 O O . LEU A 1 78 ? -22.357 4.379 16.858 1.00 66.19 78 LEU A O 1
ATOM 622 N N . ASN A 1 79 ? -24.405 3.511 16.518 1.00 64.50 79 ASN A N 1
ATOM 623 C CA . ASN A 1 79 ? -25.135 4.689 16.972 1.00 64.50 79 ASN A CA 1
ATOM 624 C C . ASN A 1 79 ? -25.026 4.784 18.497 1.00 64.50 79 ASN A C 1
ATOM 626 O O . ASN A 1 79 ? -25.766 4.109 19.216 1.00 64.50 79 ASN A O 1
ATOM 630 N N . SER A 1 80 ? -24.115 5.628 18.984 1.00 63.75 80 SER A N 1
ATOM 631 C CA . SER A 1 80 ? -23.919 5.893 20.415 1.00 63.75 80 SER A CA 1
ATOM 632 C C . SER A 1 80 ? -25.189 6.411 21.090 1.00 63.75 80 SER A C 1
ATOM 634 O O . SER A 1 80 ? -25.415 6.092 22.251 1.00 63.75 80 SER A O 1
ATOM 636 N N . SER A 1 81 ? -26.071 7.093 20.353 1.00 63.78 81 SER A N 1
ATOM 637 C CA . SER A 1 81 ? -27.367 7.581 20.843 1.00 63.78 81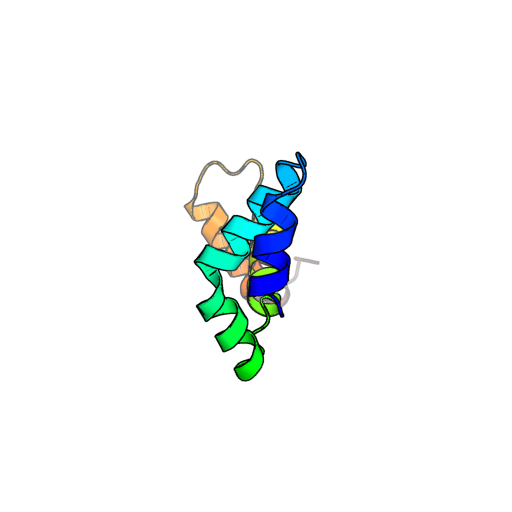 SER A CA 1
ATOM 638 C C . SER A 1 81 ? -28.334 6.474 21.275 1.00 63.78 81 SER A C 1
ATOM 640 O O . SER A 1 81 ? -29.180 6.706 22.134 1.00 63.78 81 SER A O 1
ATOM 642 N N . LYS A 1 82 ? -28.209 5.256 20.725 1.00 64.50 82 LYS A N 1
ATOM 643 C CA . LYS A 1 82 ? -29.020 4.099 21.148 1.00 64.50 82 LYS A CA 1
ATOM 644 C C . LYS A 1 82 ? -28.512 3.449 22.436 1.00 64.50 82 LYS A C 1
ATOM 646 O O . LYS A 1 82 ? -29.226 2.646 23.023 1.00 64.50 82 LYS A O 1
ATOM 651 N N . ILE A 1 83 ? -27.276 3.750 22.832 1.00 68.31 83 ILE A N 1
ATOM 652 C CA . ILE A 1 83 ? -26.582 3.107 23.955 1.00 68.31 83 ILE A CA 1
ATOM 653 C C . ILE A 1 83 ? -26.424 4.090 25.123 1.00 68.31 83 ILE A C 1
ATOM 655 O O . ILE A 1 83 ? -26.515 3.685 26.277 1.00 68.31 83 ILE A O 1
ATOM 659 N N . ASN A 1 84 ? -26.221 5.379 24.842 1.00 64.00 84 ASN A N 1
ATOM 660 C CA . ASN A 1 84 ? -26.109 6.434 25.838 1.00 64.00 84 ASN A CA 1
ATOM 661 C C . ASN A 1 84 ? -26.830 7.712 25.355 1.00 64.00 84 ASN A C 1
ATOM 663 O O . ASN A 1 84 ? -26.350 8.352 24.416 1.00 64.00 84 ASN A O 1
ATOM 667 N N . PRO A 1 85 ? -27.937 8.125 26.003 1.00 66.38 85 PRO A N 1
ATOM 668 C CA . PRO A 1 85 ? -28.678 9.331 25.629 1.00 66.38 85 PRO A CA 1
ATOM 669 C C . PRO A 1 85 ? -27.910 10.649 25.855 1.00 66.38 85 PRO A C 1
ATOM 671 O O . PRO A 1 85 ? -28.365 11.691 25.394 1.00 66.38 85 PRO A O 1
ATOM 674 N N . HIS A 1 86 ? -26.749 10.621 26.518 1.00 65.56 86 HIS A N 1
ATOM 675 C CA . HIS A 1 86 ? -25.914 11.800 26.792 1.00 65.56 86 HIS A CA 1
ATOM 676 C C . HIS A 1 86 ? -24.628 11.872 25.954 1.00 65.56 86 HIS A C 1
ATOM 678 O O . HIS A 1 86 ? -23.826 12.782 26.145 1.00 65.56 86 HIS A O 1
ATOM 684 N N . ALA A 1 87 ? -24.401 10.923 25.042 1.00 59.03 87 ALA A N 1
ATOM 685 C CA . ALA A 1 87 ? -23.261 10.949 24.128 1.00 59.03 87 ALA A CA 1
ATOM 686 C C . ALA A 1 87 ? -23.606 11.782 22.880 1.00 59.03 87 ALA A C 1
ATOM 688 O O . ALA A 1 87 ? -23.889 11.217 21.820 1.00 59.03 87 ALA A O 1
ATOM 689 N N . ALA A 1 88 ? -23.643 13.107 23.042 1.00 47.72 88 ALA A N 1
ATOM 690 C CA . ALA A 1 88 ? -23.719 14.086 21.956 1.00 47.72 88 ALA A CA 1
ATOM 691 C C . ALA A 1 88 ? -22.336 14.693 21.694 1.00 47.72 88 ALA A C 1
ATOM 693 O O . ALA A 1 88 ? -21.631 14.982 22.688 1.00 47.72 88 ALA A O 1
#

Foldseek 3Di:
DLLVVLVVQVPDPPVVSVVVSVVCVVCVVVVVVCVVVVDDCVVVVVLVVLLVVLCVVCVPPPDPVVSVVSSCCSVVVDDVCVVDVPPD

pLDDT: mean 81.24, std 8.6, range [47.72, 92.12]

Solvent-accessible surface area (backbone atoms only — not comparable to full-atom values): 5315 Å² total; per-residue (Å²): 109,71,68,61,49,33,59,56,45,60,71,58,97,46,63,72,56,33,53,51,32,51,52,50,66,77,42,43,67,59,57,57,51,36,74,76,66,66,73,67,62,62,65,61,50,52,53,49,49,53,51,51,54,38,52,62,74,43,67,88,63,90,48,67,67,59,52,53,51,50,44,51,50,65,72,63,68,65,65,51,58,84,78,36,91,80,64,124

Sequence (88 aa):
MLTRWATNVMRPKVEPMKAVAKLIRSHLEGIVAWTQRRQTNGFLEAVNGLFQATKRNTRGYGSFSTIRTVVFLLAGKLNSSKINPHAA

Radius of 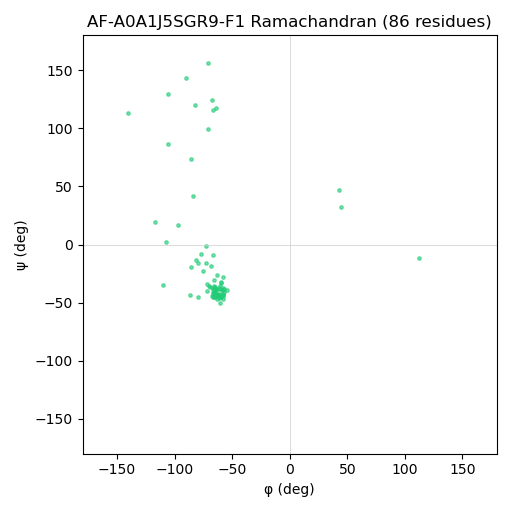gyration: 22.23 Å; Cα contacts (8 Å, |Δi|>4): 33; chains: 1; bounding box: 52×25×52 Å